Protein AF-A0AAP5H701-F1 (afdb_monomer_lite)

pLDDT: mean 84.98, std 11.84, range [54.03, 97.5]

Radius of gyration: 30.3 Å; chains: 1; bounding box: 70×35×68 Å

Structure (mmCIF, N/CA/C/O backbone):
data_AF-A0AAP5H701-F1
#
_entry.id   AF-A0AAP5H701-F1
#
loop_
_atom_site.group_PDB
_atom_site.id
_atom_site.type_symbol
_atom_site.label_atom_id
_atom_site.label_alt_id
_atom_site.label_comp_id
_atom_site.label_asym_id
_atom_site.label_entity_id
_atom_site.label_seq_id
_atom_site.pdbx_PDB_ins_code
_atom_site.Cartn_x
_atom_site.Cartn_y
_atom_site.Cartn_z
_atom_site.occupancy
_atom_site.B_iso_or_equiv
_atom_site.auth_seq_id
_atom_site.auth_comp_id
_atom_site.auth_asym_id
_atom_site.auth_atom_id
_atom_site.pdbx_PDB_model_num
ATOM 1 N N . MET A 1 1 ? 54.030 19.999 -48.113 1.00 70.56 1 MET A N 1
ATOM 2 C CA . MET A 1 1 ? 54.051 20.255 -46.653 1.00 70.56 1 MET A CA 1
ATOM 3 C C . MET A 1 1 ? 52.657 20.255 -46.027 1.00 70.56 1 MET A C 1
ATOM 5 O O . MET A 1 1 ? 52.445 19.458 -45.128 1.00 70.56 1 MET A O 1
ATOM 9 N N . LEU A 1 2 ? 51.689 21.052 -46.509 1.00 77.62 2 LEU A N 1
ATOM 10 C CA . LEU A 1 2 ? 50.341 21.143 -45.908 1.00 77.62 2 LEU A CA 1
ATOM 11 C C . LEU A 1 2 ? 49.573 19.807 -45.839 1.00 77.62 2 LEU A C 1
ATOM 13 O O . LEU A 1 2 ? 48.992 19.480 -44.811 1.00 77.62 2 LEU A O 1
ATOM 17 N N . SER A 1 3 ? 49.644 18.995 -46.897 1.00 79.56 3 SER A N 1
ATOM 18 C CA . SER A 1 3 ? 49.009 17.667 -46.936 1.00 79.56 3 SER A CA 1
ATOM 19 C C . SER A 1 3 ? 49.586 16.695 -45.895 1.00 79.56 3 SER A C 1
ATOM 21 O O . SER A 1 3 ? 48.854 15.896 -45.320 1.00 79.56 3 SER A O 1
ATOM 23 N N . TRP A 1 4 ? 50.878 16.818 -45.580 1.00 84.50 4 TRP A N 1
ATOM 24 C CA . TRP A 1 4 ? 51.526 15.961 -44.588 1.00 84.50 4 TRP A CA 1
ATOM 25 C C . TRP A 1 4 ? 51.158 16.370 -43.157 1.00 84.50 4 TRP A C 1
ATOM 27 O O . TRP A 1 4 ? 50.940 15.516 -42.305 1.00 84.50 4 TRP A O 1
ATOM 37 N N . MET A 1 5 ? 51.005 17.677 -42.920 1.00 86.25 5 MET A N 1
ATOM 38 C CA . MET A 1 5 ? 50.524 18.211 -41.643 1.00 86.25 5 MET A CA 1
ATOM 39 C C . MET A 1 5 ? 49.068 17.810 -41.369 1.00 86.25 5 MET A C 1
ATOM 41 O O . MET A 1 5 ? 48.743 17.444 -40.245 1.00 86.25 5 MET A O 1
ATOM 45 N N . LEU A 1 6 ? 48.212 17.794 -42.397 1.00 85.06 6 LEU A N 1
ATOM 46 C CA . LEU A 1 6 ? 46.834 17.302 -42.284 1.00 85.06 6 LEU A CA 1
ATOM 47 C C . LEU A 1 6 ? 46.781 15.804 -41.955 1.00 85.06 6 LEU A C 1
ATOM 49 O O . LEU A 1 6 ? 46.019 15.401 -41.082 1.00 85.06 6 LEU A O 1
ATOM 53 N N . ALA A 1 7 ? 4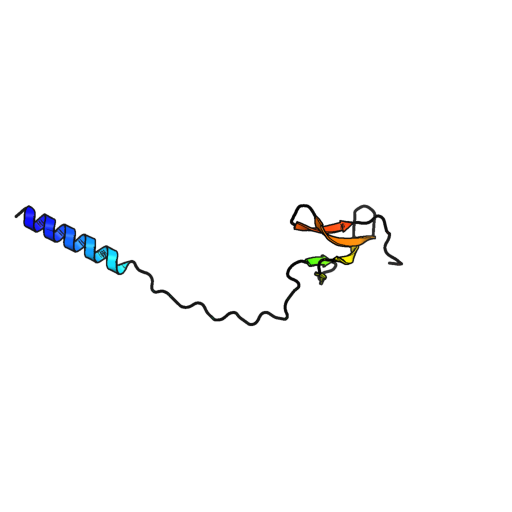7.619 14.988 -42.599 1.00 88.12 7 ALA A N 1
ATOM 54 C CA . ALA A 1 7 ? 47.689 13.557 -42.307 1.00 88.12 7 ALA A CA 1
ATOM 55 C C . ALA A 1 7 ? 48.133 13.282 -40.858 1.00 88.12 7 ALA A C 1
ATOM 57 O O . ALA A 1 7 ? 47.555 12.431 -40.185 1.00 88.12 7 ALA A O 1
ATOM 58 N N . LEU A 1 8 ? 49.115 14.037 -40.356 1.00 88.25 8 LEU A N 1
ATOM 59 C CA . LEU A 1 8 ? 49.583 13.928 -38.971 1.00 88.25 8 LEU A CA 1
ATOM 60 C C . LEU A 1 8 ? 48.518 14.372 -37.961 1.00 88.25 8 LEU A C 1
ATOM 62 O O . LEU A 1 8 ? 48.334 13.703 -36.948 1.00 88.25 8 LEU A O 1
ATOM 66 N N . ALA A 1 9 ? 47.776 15.444 -38.252 1.00 84.31 9 ALA A N 1
ATOM 67 C CA . ALA A 1 9 ? 46.681 15.901 -37.397 1.00 84.31 9 ALA A CA 1
ATOM 68 C C . ALA A 1 9 ? 45.553 14.859 -37.296 1.00 84.31 9 ALA A C 1
ATOM 70 O O . ALA A 1 9 ? 45.044 14.603 -36.207 1.00 84.31 9 ALA A O 1
ATOM 71 N N . VAL A 1 10 ? 45.204 14.202 -38.408 1.00 83.38 10 VAL A N 1
ATOM 72 C CA . VAL A 1 10 ? 44.197 13.126 -38.421 1.00 83.38 10 VAL A CA 1
ATOM 73 C C . VAL A 1 10 ? 44.660 11.917 -37.603 1.00 83.38 10 VAL A C 1
ATOM 75 O O . VAL A 1 10 ? 43.885 11.380 -36.816 1.00 83.38 10 VAL A O 1
ATOM 78 N N . LEU A 1 11 ? 45.926 11.512 -37.732 1.00 81.69 11 LEU A N 1
ATOM 79 C CA . LEU A 1 11 ? 46.491 10.400 -36.956 1.00 81.69 11 LEU A CA 1
ATOM 80 C C . LEU A 1 11 ? 46.510 10.683 -35.445 1.00 81.69 11 LEU A C 1
ATOM 82 O O . LEU A 1 11 ? 46.285 9.773 -34.643 1.00 81.69 11 LEU A O 1
ATOM 86 N N . PHE A 1 12 ? 46.738 11.940 -35.060 1.00 78.69 12 PHE A N 1
ATOM 87 C CA . PHE A 1 12 ? 46.738 12.355 -33.660 1.00 78.69 12 PHE A CA 1
ATOM 88 C C . PHE A 1 12 ? 45.329 12.280 -33.052 1.00 78.69 12 PHE A C 1
ATOM 90 O O . PHE A 1 12 ? 45.142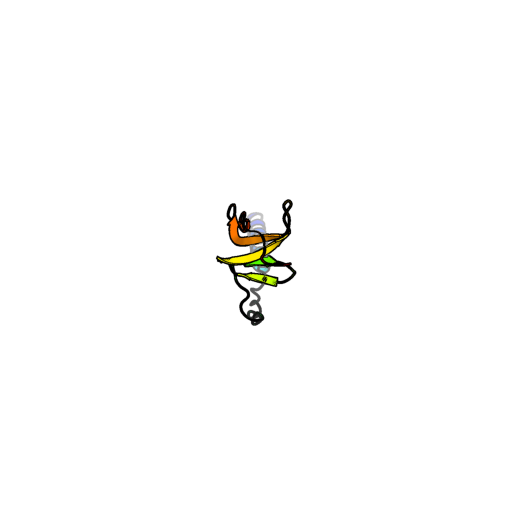 11.658 -32.009 1.00 78.69 12 PHE A O 1
ATOM 97 N N . LEU A 1 13 ? 44.319 12.797 -33.762 1.00 74.50 13 LEU A N 1
ATOM 98 C CA . LEU A 1 13 ? 42.916 12.763 -33.326 1.00 74.50 13 LEU A CA 1
ATOM 99 C C . LEU A 1 13 ? 42.359 11.333 -33.197 1.00 74.50 13 LEU A C 1
ATOM 101 O O . LEU A 1 13 ? 41.543 11.057 -32.321 1.00 74.50 13 LEU A O 1
ATOM 105 N N . LEU A 1 14 ? 42.809 10.405 -34.046 1.00 72.31 14 LEU A N 1
ATOM 106 C CA . LEU A 1 14 ? 42.396 8.998 -33.982 1.00 72.31 14 LEU A CA 1
ATOM 107 C C . LEU A 1 14 ? 42.985 8.258 -32.769 1.00 72.31 14 LEU A C 1
ATOM 109 O O . LEU A 1 14 ? 42.367 7.317 -32.273 1.00 72.31 14 LEU A O 1
ATOM 113 N N . SER A 1 15 ? 44.155 8.679 -32.278 1.00 69.75 15 SER A N 1
ATOM 114 C CA . SER A 1 15 ? 44.812 8.049 -31.123 1.00 69.75 15 SER A CA 1
ATOM 115 C C . SER A 1 15 ? 44.120 8.384 -29.798 1.00 69.75 15 SER A C 1
ATOM 117 O O . SER A 1 15 ? 44.054 7.535 -28.912 1.00 69.75 15 SER A O 1
ATOM 119 N N . GLU A 1 16 ? 43.555 9.588 -29.666 1.00 60.53 16 GLU A N 1
ATOM 120 C CA . GLU A 1 16 ? 42.875 10.019 -28.436 1.00 60.53 16 GLU A CA 1
ATOM 121 C C . GLU A 1 16 ? 41.541 9.288 -28.211 1.00 60.53 16 GLU A C 1
ATOM 123 O O . GLU A 1 16 ? 41.199 8.950 -27.079 1.00 60.53 16 GLU A O 1
ATOM 128 N N . ALA A 1 17 ? 40.815 8.959 -29.284 1.00 61.00 17 ALA A N 1
ATOM 129 C CA . ALA A 1 17 ? 39.531 8.263 -29.190 1.00 61.00 17 ALA A CA 1
ATOM 130 C C . ALA A 1 17 ? 39.653 6.821 -28.656 1.00 61.00 17 ALA A C 1
ATOM 132 O O . ALA A 1 17 ? 38.718 6.308 -28.042 1.00 61.00 17 ALA A O 1
ATOM 133 N N . ALA A 1 18 ? 40.800 6.166 -28.860 1.00 60.84 18 ALA A N 1
ATOM 134 C CA . ALA A 1 18 ? 41.012 4.780 -28.442 1.00 60.84 18 ALA A CA 1
ATOM 135 C C . ALA A 1 18 ? 41.268 4.628 -26.929 1.00 60.84 18 ALA A C 1
ATOM 137 O O . ALA A 1 18 ? 41.043 3.553 -26.378 1.00 60.84 18 ALA A O 1
ATOM 138 N N . ALA A 1 19 ? 41.718 5.689 -26.252 1.00 62.03 19 ALA A N 1
ATOM 139 C CA . ALA A 1 19 ? 42.100 5.647 -24.838 1.00 62.03 19 ALA A CA 1
ATOM 140 C C . ALA A 1 19 ? 40.946 5.959 -23.862 1.00 62.03 19 ALA A C 1
ATOM 142 O O . ALA A 1 19 ? 41.116 5.814 -22.656 1.00 62.03 19 ALA A O 1
ATOM 143 N N . ALA A 1 20 ? 39.779 6.380 -24.362 1.00 66.88 20 ALA A N 1
ATOM 144 C CA . ALA A 1 20 ? 38.654 6.846 -23.542 1.00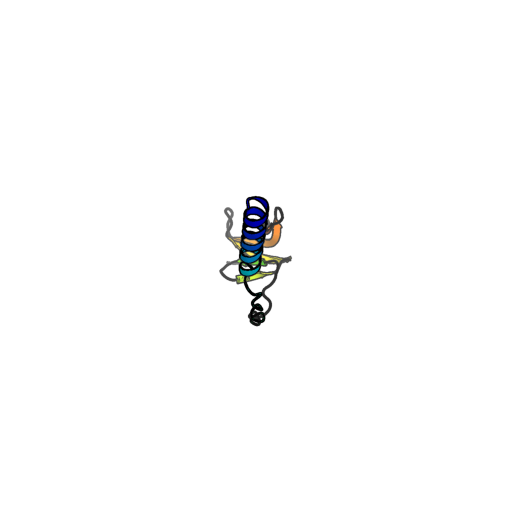 66.88 20 ALA A CA 1
ATOM 145 C C . ALA A 1 20 ? 37.660 5.742 -23.120 1.00 66.88 20 ALA A C 1
ATOM 147 O O . ALA A 1 20 ? 36.616 6.039 -22.540 1.00 66.88 20 ALA A O 1
ATOM 148 N N . GLY A 1 21 ? 37.940 4.475 -23.434 1.00 71.44 21 GLY A N 1
ATOM 149 C CA . GLY A 1 21 ? 37.084 3.358 -23.037 1.00 71.44 21 GLY A CA 1
ATOM 150 C C . GLY A 1 21 ? 37.374 2.916 -21.606 1.00 71.44 21 GLY A C 1
ATOM 151 O O . GLY A 1 21 ? 38.385 2.257 -21.372 1.00 71.44 21 GLY A O 1
ATOM 152 N N . ASP A 1 22 ? 36.482 3.232 -20.664 1.00 79.94 22 ASP A N 1
ATOM 153 C CA . ASP A 1 22 ? 36.531 2.639 -19.324 1.00 79.94 22 ASP A CA 1
ATOM 154 C C . ASP A 1 22 ? 36.438 1.102 -19.421 1.00 79.94 22 ASP A C 1
ATOM 156 O O . ASP A 1 22 ? 35.600 0.576 -20.167 1.00 79.94 22 ASP A O 1
ATOM 160 N N . PRO A 1 23 ? 37.275 0.346 -18.685 1.00 81.31 23 PRO A N 1
ATOM 161 C CA . PRO A 1 23 ? 37.215 -1.106 -18.704 1.00 81.31 23 PRO A CA 1
ATOM 162 C C . PRO A 1 23 ? 35.897 -1.588 -18.090 1.00 81.31 23 PRO A C 1
ATOM 164 O O . PRO A 1 23 ? 35.483 -1.139 -17.021 1.00 81.31 23 PRO A O 1
ATOM 167 N N . ALA A 1 24 ? 35.252 -2.558 -18.736 1.00 79.06 24 ALA A N 1
ATOM 168 C CA . ALA A 1 24 ? 34.075 -3.208 -18.176 1.00 79.06 24 ALA A CA 1
ATOM 169 C C . ALA A 1 24 ? 34.462 -3.995 -16.909 1.00 79.06 24 ALA A C 1
ATOM 171 O O . ALA A 1 24 ? 35.072 -5.063 -16.992 1.00 79.06 24 ALA A O 1
ATOM 172 N N . ILE A 1 25 ? 34.110 -3.471 -15.732 1.00 84.88 25 ILE A N 1
ATOM 173 C CA . ILE A 1 25 ? 34.260 -4.172 -14.452 1.00 84.88 25 ILE A CA 1
ATOM 174 C C . ILE A 1 25 ? 33.023 -5.044 -14.221 1.00 84.88 25 ILE A C 1
ATOM 176 O O . ILE A 1 25 ? 31.888 -4.573 -14.299 1.00 84.88 25 ILE A O 1
ATOM 180 N N . ALA A 1 26 ? 33.240 -6.329 -13.935 1.00 83.00 26 ALA A N 1
ATOM 181 C CA . ALA A 1 26 ? 32.162 -7.243 -13.580 1.00 83.00 26 ALA A CA 1
ATOM 182 C C . ALA A 1 26 ? 31.515 -6.813 -12.252 1.00 83.00 26 ALA A C 1
ATOM 184 O O . ALA A 1 26 ? 32.214 -6.599 -11.262 1.00 83.00 26 ALA A O 1
ATOM 185 N N . LEU A 1 27 ? 30.182 -6.705 -12.226 1.00 79.88 27 LEU A N 1
ATOM 186 C CA . LEU A 1 27 ? 29.447 -6.469 -10.984 1.00 79.88 27 LEU A CA 1
ATOM 187 C C . LEU A 1 27 ? 29.626 -7.655 -10.028 1.00 79.88 27 LEU A C 1
ATOM 189 O O . LEU A 1 27 ? 29.571 -8.815 -10.446 1.00 79.88 27 LEU A O 1
ATOM 193 N N . ASP A 1 28 ? 29.760 -7.355 -8.736 1.00 81.81 28 ASP A N 1
ATOM 194 C CA . ASP A 1 28 ? 29.714 -8.365 -7.682 1.00 81.81 28 ASP A CA 1
ATOM 195 C C . ASP A 1 28 ? 28.434 -9.205 -7.767 1.00 81.81 28 ASP A C 1
ATOM 197 O O . ASP A 1 28 ? 27.355 -8.719 -8.127 1.00 81.81 28 ASP A O 1
ATOM 201 N N . LYS A 1 29 ? 28.543 -10.485 -7.384 1.00 76.06 29 LYS A N 1
ATOM 202 C CA . LYS A 1 29 ? 27.379 -11.376 -7.346 1.00 76.06 29 LYS A CA 1
ATOM 203 C C . LYS A 1 29 ? 26.295 -10.784 -6.431 1.00 76.06 29 LYS A C 1
ATOM 205 O O . LYS A 1 29 ? 26.632 -10.217 -5.385 1.00 76.06 29 LYS A O 1
ATOM 210 N N . PRO A 1 30 ? 25.002 -11.000 -6.729 1.00 73.94 30 PRO A N 1
ATOM 211 C CA . PRO A 1 30 ? 23.931 -10.583 -5.838 1.00 73.94 30 PRO A CA 1
ATOM 212 C C . PRO A 1 30 ? 24.165 -11.161 -4.439 1.00 73.94 30 PRO A C 1
ATOM 214 O O . PRO A 1 30 ? 24.282 -12.379 -4.262 1.00 73.94 30 PRO A O 1
ATOM 217 N N . ARG 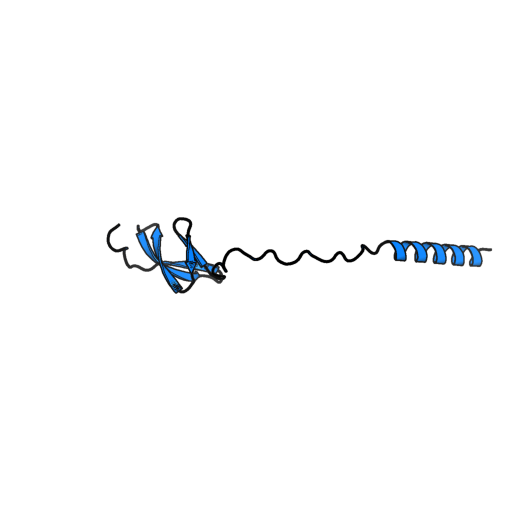A 1 31 ? 24.256 -10.290 -3.429 1.00 72.06 31 ARG A N 1
ATOM 218 C CA . ARG A 1 31 ? 24.193 -10.717 -2.029 1.00 72.06 31 ARG A CA 1
ATOM 219 C C . ARG A 1 31 ? 22.870 -11.462 -1.862 1.00 72.06 31 ARG A C 1
ATOM 221 O O . ARG A 1 31 ? 21.834 -10.924 -2.242 1.00 72.06 31 ARG A O 1
ATOM 228 N N . LEU A 1 32 ? 22.912 -12.688 -1.332 1.00 68.69 32 LEU A N 1
ATOM 229 C CA . LEU A 1 32 ? 21.702 -13.450 -1.018 1.00 68.69 32 LEU A CA 1
ATOM 230 C C . LEU A 1 32 ? 20.824 -12.566 -0.130 1.00 68.69 32 LEU A C 1
ATOM 232 O O . LEU A 1 32 ? 21.197 -12.272 1.008 1.00 68.69 32 LEU A O 1
ATOM 236 N N . ALA A 1 33 ? 19.722 -12.066 -0.686 1.00 63.53 33 ALA A N 1
ATOM 237 C CA . ALA A 1 33 ? 18.781 -11.254 0.056 1.00 63.53 33 ALA A CA 1
ATOM 238 C C . ALA A 1 33 ? 18.289 -12.087 1.247 1.00 63.53 33 ALA A C 1
ATOM 240 O O . ALA A 1 33 ? 17.935 -13.259 1.094 1.00 63.53 33 ALA A O 1
ATOM 241 N N . GLN A 1 34 ? 18.317 -11.489 2.439 1.00 62.69 34 GLN A N 1
ATOM 242 C CA . GLN A 1 34 ? 17.599 -12.001 3.604 1.00 62.69 34 GLN A CA 1
ATOM 243 C C . GLN A 1 34 ? 16.170 -12.341 3.148 1.00 62.69 34 GLN A C 1
ATOM 245 O O . GLN A 1 34 ? 15.621 -11.553 2.386 1.00 62.69 34 GLN A O 1
ATOM 250 N N . ALA A 1 35 ? 15.672 -13.533 3.523 1.00 60.78 35 ALA A N 1
ATOM 251 C CA . ALA A 1 35 ? 14.430 -14.206 3.092 1.00 60.78 35 ALA A CA 1
ATOM 252 C C . ALA A 1 35 ? 13.461 -13.371 2.227 1.00 60.78 35 ALA A C 1
ATOM 254 O O . ALA A 1 35 ? 13.121 -12.268 2.644 1.00 60.78 35 ALA A O 1
ATOM 255 N N . PRO A 1 36 ? 12.949 -13.898 1.091 1.00 70.88 36 PRO A N 1
ATOM 256 C CA . PRO A 1 36 ? 12.235 -13.102 0.093 1.00 70.88 36 PRO A CA 1
ATOM 257 C C . PRO A 1 36 ? 11.114 -12.290 0.742 1.00 70.88 36 PRO A C 1
ATOM 259 O O . PRO A 1 36 ? 10.075 -12.826 1.131 1.00 70.88 36 PRO A O 1
ATOM 262 N N . GLU A 1 37 ? 11.354 -10.990 0.898 1.00 66.94 37 GLU A N 1
ATOM 263 C CA . GLU A 1 37 ? 10.337 -10.070 1.372 1.00 66.94 37 GLU A CA 1
ATOM 264 C C . GLU A 1 37 ? 9.192 -10.065 0.351 1.00 66.94 37 GLU A C 1
ATOM 266 O O . GLU A 1 37 ? 9.447 -10.195 -0.853 1.00 66.94 37 GLU A O 1
ATOM 271 N N . PRO A 1 38 ? 7.926 -9.939 0.789 1.00 74.75 38 PRO A N 1
ATOM 272 C CA . PRO A 1 38 ? 6.816 -9.863 -0.150 1.00 74.75 38 PRO A CA 1
ATOM 273 C C . PRO A 1 38 ? 7.059 -8.702 -1.119 1.00 74.75 38 PRO A C 1
ATOM 275 O O . PRO A 1 38 ? 7.339 -7.589 -0.685 1.00 74.75 38 PRO A O 1
ATOM 278 N N . LEU A 1 39 ? 6.971 -8.963 -2.426 1.00 81.19 39 LEU A N 1
ATOM 279 C CA . LEU A 1 39 ? 7.243 -7.963 -3.468 1.00 81.19 39 LEU A CA 1
ATOM 280 C C . LEU A 1 39 ? 6.205 -6.827 -3.464 1.00 81.19 39 LEU A C 1
ATOM 282 O O . LEU A 1 39 ? 6.539 -5.677 -3.737 1.00 81.19 39 LEU A O 1
ATOM 286 N N . CYS A 1 40 ? 4.954 -7.146 -3.123 1.00 91.06 40 CYS A N 1
ATOM 287 C CA . CYS A 1 40 ? 3.846 -6.204 -2.990 1.00 91.06 40 CYS A CA 1
ATOM 288 C C . CYS A 1 40 ? 3.314 -6.263 -1.557 1.00 91.06 40 CYS A C 1
ATOM 290 O O . CYS A 1 40 ? 2.818 -7.297 -1.103 1.00 91.06 40 CYS A O 1
ATOM 292 N N . PHE A 1 41 ? 3.479 -5.165 -0.822 1.00 94.75 41 PHE A N 1
ATOM 293 C CA . PHE A 1 41 ? 3.172 -5.127 0.599 1.00 94.75 41 PHE A CA 1
ATOM 294 C C . PHE A 1 41 ? 2.749 -3.741 1.069 1.00 94.75 41 PHE A C 1
ATOM 296 O O . PHE A 1 41 ? 3.078 -2.722 0.464 1.00 94.75 41 PHE A O 1
ATOM 303 N N . CYS A 1 42 ? 2.071 -3.728 2.206 1.00 96.00 42 CYS A N 1
ATOM 304 C CA . CYS A 1 42 ? 1.702 -2.536 2.946 1.00 96.00 42 CYS A CA 1
ATOM 305 C C . CYS A 1 42 ? 2.430 -2.540 4.291 1.00 96.00 42 CYS A C 1
ATOM 307 O O . CYS A 1 42 ? 2.721 -3.599 4.851 1.00 96.00 42 CYS A O 1
ATOM 309 N N . TRP A 1 43 ? 2.714 -1.362 4.835 1.00 95.25 43 TRP A N 1
ATOM 310 C CA . TRP A 1 43 ? 3.269 -1.240 6.181 1.00 95.25 43 TRP A CA 1
ATOM 311 C C . TRP A 1 43 ? 2.154 -1.127 7.220 1.00 95.25 43 TRP A C 1
ATOM 313 O O . TRP A 1 43 ? 1.245 -0.310 7.067 1.00 95.25 43 TRP A O 1
ATOM 323 N N . ASN A 1 44 ? 2.254 -1.906 8.297 1.00 95.56 44 ASN A N 1
ATOM 324 C CA . ASN A 1 44 ? 1.468 -1.705 9.514 1.00 95.56 44 ASN A CA 1
ATOM 325 C C . ASN A 1 44 ? 2.317 -2.007 10.750 1.00 95.56 44 ASN A C 1
ATOM 327 O O . ASN A 1 44 ? 2.927 -3.071 10.813 1.00 95.56 44 ASN A O 1
ATOM 331 N N . ASP A 1 45 ? 2.366 -1.087 11.714 1.00 92.38 45 ASP A N 1
ATOM 332 C CA . ASP A 1 45 ? 3.093 -1.250 12.984 1.00 92.38 45 ASP A CA 1
ATOM 333 C C . ASP A 1 45 ? 4.527 -1.820 12.815 1.00 92.38 45 ASP A C 1
ATOM 335 O O . ASP A 1 45 ? 4.959 -2.726 13.526 1.00 92.38 45 ASP A O 1
ATOM 339 N N . GLY A 1 46 ? 5.269 -1.318 11.817 1.00 93.00 46 GLY A N 1
ATOM 340 C CA . GLY A 1 46 ? 6.648 -1.740 11.527 1.00 93.00 46 GLY A CA 1
ATOM 341 C C . GLY A 1 46 ? 6.785 -3.107 10.847 1.00 93.00 46 GLY A C 1
ATOM 342 O O . GLY A 1 46 ? 7.896 -3.616 10.713 1.00 93.00 46 GLY A O 1
ATOM 343 N N . ARG A 1 47 ? 5.681 -3.713 10.401 1.00 92.00 47 ARG A N 1
ATOM 344 C CA . ARG A 1 47 ? 5.659 -5.002 9.699 1.00 92.00 47 ARG A CA 1
ATOM 345 C C . ARG A 1 47 ? 5.197 -4.844 8.256 1.00 92.00 47 ARG A C 1
ATOM 347 O O . ARG A 1 47 ? 4.295 -4.056 7.966 1.00 92.00 47 ARG A O 1
ATOM 354 N N . LYS A 1 48 ? 5.795 -5.638 7.365 1.00 94.00 48 LYS A N 1
ATOM 355 C CA . LYS A 1 48 ? 5.347 -5.799 5.978 1.00 94.00 48 LYS A CA 1
ATOM 356 C C . LYS A 1 48 ? 4.180 -6.777 5.942 1.00 94.00 48 LYS A C 1
ATOM 358 O O . LYS A 1 48 ? 4.302 -7.908 6.405 1.00 94.00 48 LYS A O 1
ATOM 363 N N . ILE A 1 49 ? 3.058 -6.329 5.401 1.00 95.31 49 ILE A N 1
ATOM 364 C CA . ILE A 1 49 ? 1.833 -7.106 5.243 1.00 95.31 49 ILE A CA 1
ATOM 365 C C . ILE A 1 49 ? 1.659 -7.394 3.759 1.00 95.31 49 ILE A C 1
ATOM 367 O O . ILE A 1 49 ? 1.643 -6.461 2.961 1.00 95.31 49 ILE A O 1
ATOM 371 N N . ALA A 1 50 ? 1.568 -8.669 3.392 1.00 95.19 50 ALA A N 1
ATOM 372 C CA . ALA A 1 50 ? 1.430 -9.077 1.999 1.00 95.19 50 ALA A CA 1
ATOM 373 C C . ALA A 1 50 ? 0.120 -8.563 1.377 1.00 95.19 50 ALA A C 1
ATOM 375 O O . ALA A 1 50 ? -0.889 -8.402 2.067 1.00 95.19 50 ALA A O 1
ATOM 376 N N . GLU A 1 51 ? 0.136 -8.341 0.065 1.00 95.81 51 GLU A N 1
ATOM 377 C CA . GLU A 1 51 ? -1.070 -8.090 -0.729 1.00 95.81 51 GLU A CA 1
ATOM 378 C C . GLU A 1 51 ? -2.161 -9.149 -0.465 1.00 95.81 51 GLU A C 1
ATOM 380 O O . GLU A 1 51 ? -1.881 -10.332 -0.271 1.00 95.81 51 GLU A O 1
ATOM 385 N N . GLY A 1 52 ? -3.418 -8.709 -0.401 1.00 95.56 52 GLY A N 1
ATOM 386 C CA . GLY A 1 52 ? -4.589 -9.527 -0.082 1.00 95.56 52 GLY A CA 1
ATOM 387 C C . GLY A 1 52 ? -4.781 -9.819 1.410 1.00 95.56 52 GLY A C 1
ATOM 388 O O . GLY A 1 52 ? -5.884 -10.181 1.826 1.00 95.56 52 GLY A O 1
ATOM 389 N N . ALA A 1 53 ? -3.755 -9.636 2.248 1.00 96.38 53 ALA A N 1
ATOM 390 C CA . ALA A 1 53 ? -3.891 -9.834 3.685 1.00 96.38 53 ALA A CA 1
ATOM 391 C C . ALA A 1 53 ? -4.656 -8.677 4.345 1.00 96.38 53 ALA A C 1
ATOM 393 O O . ALA A 1 53 ? -4.586 -7.518 3.928 1.00 96.38 53 ALA A O 1
ATOM 394 N N . LYS A 1 54 ? -5.375 -9.000 5.423 1.00 96.44 54 LYS A N 1
ATOM 395 C CA . LYS A 1 54 ? -6.135 -8.031 6.217 1.00 96.44 54 LYS A CA 1
ATOM 396 C C . LYS A 1 54 ? -5.352 -7.613 7.452 1.00 96.44 54 LYS A C 1
ATOM 398 O O . LYS A 1 54 ? -4.689 -8.434 8.085 1.00 96.44 54 LYS A O 1
ATOM 403 N N . SER A 1 55 ? -5.456 -6.344 7.823 1.00 96.25 55 SER A N 1
ATOM 404 C CA . SER A 1 55 ? -4.858 -5.823 9.045 1.00 96.25 55 SER A CA 1
ATOM 405 C C . SER A 1 55 ? -5.705 -4.723 9.664 1.00 96.25 55 SER A C 1
ATOM 407 O O . SER A 1 55 ? -6.466 -4.037 8.987 1.00 96.25 55 SER A O 1
ATOM 409 N N . CYS A 1 56 ? -5.560 -4.555 10.971 1.00 95.88 56 CYS A N 1
ATOM 410 C CA . CYS A 1 56 ? -6.171 -3.456 11.695 1.00 95.88 56 CYS A CA 1
ATOM 411 C C . CYS A 1 56 ? -5.243 -2.248 11.676 1.00 95.88 56 CYS A C 1
ATOM 413 O O . CYS A 1 56 ? -4.168 -2.304 12.272 1.00 95.88 56 CYS A O 1
ATOM 415 N N . ILE A 1 57 ? -5.674 -1.160 11.041 1.00 94.88 57 ILE A N 1
ATOM 416 C CA . ILE A 1 57 ? -4.874 0.059 10.880 1.00 94.88 57 ILE A CA 1
ATOM 417 C C . ILE A 1 57 ? -5.530 1.253 11.572 1.00 94.88 57 ILE A C 1
ATOM 419 O O . ILE A 1 57 ? -6.735 1.259 11.832 1.00 94.88 57 ILE A O 1
ATOM 423 N N . ARG A 1 58 ? -4.741 2.290 11.859 1.00 93.44 58 ARG A N 1
ATOM 424 C CA . ARG A 1 58 ? -5.254 3.574 12.355 1.00 93.44 58 ARG A CA 1
ATOM 425 C C . ARG A 1 58 ? -5.783 4.412 11.191 1.00 93.44 58 ARG A C 1
ATOM 427 O O . ARG A 1 58 ? -5.097 4.577 10.189 1.00 93.44 58 ARG A O 1
ATOM 434 N N . THR A 1 59 ? -6.980 4.967 11.352 1.00 92.50 59 THR A N 1
ATOM 435 C CA . THR A 1 59 ? -7.619 5.878 10.391 1.00 92.50 59 THR A CA 1
ATOM 436 C C . THR A 1 59 ? -8.188 7.094 11.123 1.00 92.50 59 THR A C 1
ATOM 438 O O . THR A 1 59 ? -8.205 7.129 12.356 1.00 92.50 59 THR A O 1
ATOM 441 N N . THR A 1 60 ? -8.712 8.073 10.385 1.00 91.75 60 THR A N 1
ATOM 442 C CA . THR A 1 60 ? -9.413 9.235 10.961 1.00 91.75 60 THR A CA 1
ATOM 443 C C . THR A 1 60 ? -10.712 8.865 11.683 1.00 91.75 60 THR A C 1
ATOM 445 O O . THR A 1 60 ? -11.178 9.629 12.519 1.00 91.75 60 THR A O 1
ATOM 448 N N . GLN A 1 61 ? -11.277 7.682 11.418 1.00 90.44 61 GLN A N 1
ATOM 449 C CA . GLN A 1 61 ? -12.507 7.185 12.043 1.00 90.44 61 GLN A CA 1
ATOM 450 C C . GLN A 1 61 ? -12.239 6.099 13.105 1.00 90.44 61 GLN A C 1
ATOM 452 O O . GLN A 1 61 ? -13.111 5.269 13.386 1.00 90.44 61 GLN A O 1
ATOM 457 N N . GLY A 1 62 ? -11.016 6.050 13.643 1.00 92.19 62 GLY A N 1
ATOM 458 C CA . GLY A 1 62 ? -10.563 5.026 14.587 1.00 92.19 62 GLY A CA 1
ATOM 459 C C . GLY A 1 62 ? -9.869 3.836 13.919 1.00 92.19 62 GLY A C 1
ATOM 460 O O . GLY A 1 62 ? -9.486 3.888 12.747 1.00 92.19 62 GLY A O 1
ATOM 461 N N . ARG A 1 63 ? -9.656 2.754 14.680 1.00 94.38 63 ARG A N 1
ATOM 462 C CA . ARG A 1 63 ? -9.042 1.526 14.150 1.00 94.38 63 ARG A CA 1
ATOM 463 C C . ARG A 1 63 ? -10.044 0.761 13.287 1.00 94.38 63 ARG A C 1
ATOM 465 O O . ARG A 1 63 ? -11.118 0.398 13.767 1.00 94.38 63 ARG A O 1
ATOM 472 N N . ARG A 1 64 ? -9.680 0.497 12.034 1.00 96.44 64 ARG A N 1
ATOM 473 C CA . ARG A 1 64 ? -10.521 -0.222 11.065 1.00 96.44 64 ARG A CA 1
ATOM 474 C C . ARG A 1 64 ? -9.770 -1.391 10.453 1.00 96.44 64 ARG A C 1
ATOM 476 O O . ARG A 1 64 ? -8.544 -1.351 10.327 1.00 96.44 64 ARG A O 1
ATOM 483 N N . VAL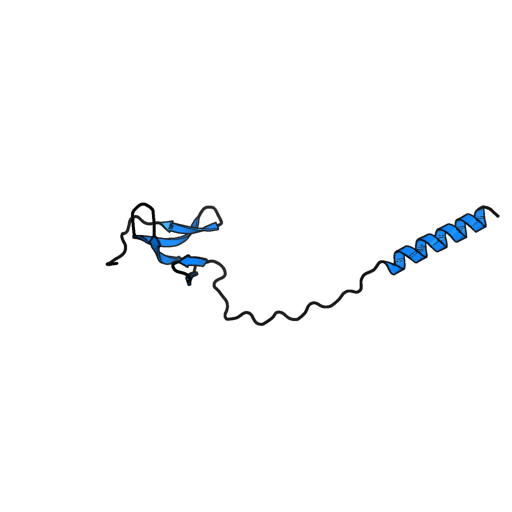 A 1 65 ? -10.520 -2.421 10.073 1.00 96.50 65 VAL A N 1
ATOM 484 C CA . VAL A 1 65 ? -9.998 -3.501 9.237 1.00 96.50 65 VAL A CA 1
ATOM 485 C C . VAL A 1 65 ? -9.763 -2.935 7.839 1.00 96.50 65 VAL A C 1
ATOM 487 O O . VAL A 1 65 ? -10.636 -2.282 7.267 1.00 96.50 65 VAL A O 1
ATOM 490 N N . ALA A 1 66 ? -8.587 -3.186 7.285 1.00 97.25 66 ALA A N 1
ATOM 491 C CA . ALA A 1 66 ? -8.240 -2.842 5.917 1.00 97.25 66 ALA A CA 1
ATOM 492 C C . ALA A 1 66 ? -7.586 -4.039 5.226 1.00 97.25 66 ALA A C 1
ATOM 494 O O . ALA A 1 66 ? -6.929 -4.856 5.877 1.00 97.25 66 ALA A O 1
ATOM 495 N N . THR A 1 67 ? -7.757 -4.132 3.913 1.00 97.50 67 THR A N 1
ATOM 496 C CA . THR A 1 67 ? -7.055 -5.113 3.078 1.00 97.50 67 THR A CA 1
ATOM 497 C C . THR A 1 67 ? -5.861 -4.425 2.427 1.00 97.50 67 THR A C 1
ATOM 499 O O . THR A 1 67 ? -5.984 -3.298 1.947 1.00 97.50 67 THR A O 1
ATOM 502 N N . CYS A 1 68 ? -4.692 -5.063 2.442 1.00 97.50 68 CYS A N 1
ATOM 503 C CA . CYS A 1 68 ? -3.546 -4.567 1.690 1.00 97.50 68 CYS A CA 1
ATOM 504 C C . CYS A 1 68 ? -3.777 -4.836 0.202 1.00 97.50 68 CYS A C 1
ATOM 506 O O . CYS A 1 68 ? -3.933 -5.990 -0.192 1.00 97.50 68 CYS A O 1
ATOM 508 N N . GLY A 1 69 ? -3.798 -3.792 -0.618 1.00 96.50 69 GLY A N 1
ATOM 509 C CA . GLY A 1 69 ? -4.140 -3.903 -2.031 1.00 96.50 69 GLY A CA 1
ATOM 510 C C . GLY A 1 69 ? -3.548 -2.771 -2.853 1.00 96.50 69 GLY A C 1
ATOM 511 O O . GLY A 1 69 ? -2.754 -1.965 -2.361 1.00 96.50 69 GLY A O 1
ATOM 512 N N . ARG A 1 70 ? -3.929 -2.715 -4.128 1.00 95.62 70 ARG A N 1
ATOM 513 C CA . ARG A 1 70 ? -3.467 -1.687 -5.059 1.00 95.62 70 ARG A CA 1
ATOM 514 C C . ARG A 1 70 ? -4.494 -0.562 -5.139 1.00 95.62 70 ARG A C 1
ATOM 516 O O . ARG A 1 70 ? -5.413 -0.605 -5.952 1.00 95.62 70 ARG A O 1
ATOM 523 N N . VAL A 1 71 ? -4.288 0.493 -4.358 1.00 94.44 71 VAL A N 1
ATOM 524 C CA . VAL A 1 71 ? -5.088 1.721 -4.445 1.00 94.44 71 VAL A CA 1
ATOM 525 C C . VAL A 1 71 ? -4.347 2.704 -5.340 1.00 94.44 71 VAL A C 1
ATOM 527 O O . VAL A 1 71 ? -3.185 3.012 -5.094 1.00 94.44 71 VAL A O 1
ATOM 530 N N . VAL A 1 72 ? -5.003 3.186 -6.400 1.00 91.75 72 VAL A N 1
ATOM 531 C CA . VAL A 1 72 ? -4.419 4.123 -7.386 1.00 91.75 72 VAL A CA 1
ATOM 532 C C . VAL A 1 72 ? -3.052 3.674 -7.929 1.00 91.75 72 VAL A C 1
ATOM 534 O O . VAL A 1 72 ? -2.086 4.428 -7.961 1.00 91.75 72 VAL A O 1
ATOM 537 N N . ASN A 1 73 ? -2.967 2.415 -8.364 1.00 90.31 73 ASN A N 1
ATOM 538 C CA . ASN A 1 73 ? -1.754 1.770 -8.887 1.00 90.31 73 ASN A CA 1
ATOM 539 C C . ASN A 1 73 ? -0.586 1.585 -7.902 1.00 90.31 73 ASN A C 1
ATOM 541 O O . ASN A 1 73 ? 0.415 0.982 -8.293 1.00 90.31 73 ASN A O 1
ATOM 545 N N . MET A 1 74 ? -0.735 1.987 -6.638 1.00 91.38 74 MET A N 1
ATOM 546 C CA . MET A 1 74 ? 0.270 1.835 -5.584 1.00 91.38 74 MET A CA 1
ATOM 547 C C . MET A 1 74 ? -0.228 0.887 -4.485 1.00 91.38 74 MET A C 1
ATOM 549 O O . MET A 1 74 ? -1.429 0.805 -4.232 1.00 91.38 74 MET A O 1
ATOM 553 N N . MET A 1 75 ? 0.683 0.193 -3.798 1.00 95.88 75 MET A N 1
ATOM 554 C CA . MET A 1 75 ? 0.309 -0.579 -2.609 1.00 95.88 75 MET A CA 1
ATOM 555 C C . MET A 1 75 ? -0.137 0.356 -1.488 1.00 95.88 75 MET A C 1
ATOM 557 O O . MET A 1 75 ? 0.605 1.248 -1.076 1.00 95.88 75 MET A O 1
ATOM 561 N N . SER A 1 76 ? -1.361 0.161 -1.010 1.00 96.19 76 SER A N 1
ATOM 562 C CA . SER A 1 76 ? -1.967 0.957 0.051 1.00 96.19 76 SER A CA 1
ATOM 563 C C . SER A 1 76 ? -3.099 0.176 0.721 1.00 96.19 76 SER A C 1
ATOM 565 O O . SER A 1 76 ? -3.398 -0.969 0.379 1.00 96.19 76 SER A O 1
ATOM 567 N N . TRP A 1 77 ? -3.722 0.797 1.713 1.00 97.00 77 TRP A N 1
ATOM 568 C CA . TRP A 1 77 ? -4.795 0.200 2.488 1.00 97.00 77 TRP A CA 1
ATOM 569 C C . TRP A 1 77 ? -6.166 0.487 1.878 1.00 97.00 77 TRP A C 1
ATOM 571 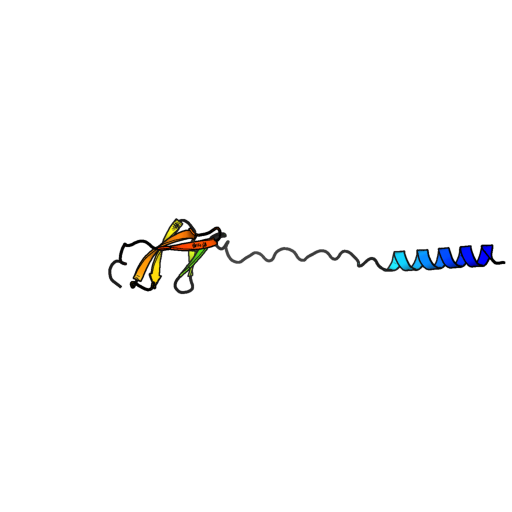O O . TRP A 1 77 ? -6.603 1.636 1.821 1.00 97.00 77 TRP A O 1
ATOM 581 N N . GLU A 1 78 ? -6.882 -0.571 1.509 1.00 96.81 78 GLU A N 1
ATOM 582 C CA . GLU A 1 78 ? -8.313 -0.520 1.217 1.00 96.81 78 GLU A CA 1
ATOM 583 C C . GLU A 1 78 ? -9.080 -0.596 2.539 1.00 96.81 78 GLU A C 1
ATOM 585 O O . GLU A 1 78 ? -9.288 -1.672 3.110 1.00 96.81 78 GLU A O 1
ATOM 590 N N . VAL A 1 79 ? -9.424 0.575 3.076 1.00 95.44 79 VAL A N 1
ATOM 591 C CA . VAL A 1 79 ? -10.109 0.706 4.367 1.00 95.44 79 VAL A CA 1
ATOM 592 C C . VAL A 1 79 ? -11.551 0.233 4.245 1.00 95.44 79 VAL A C 1
ATOM 594 O O . VAL A 1 79 ? -12.289 0.694 3.378 1.00 95.44 79 VAL A O 1
ATOM 597 N N . THR A 1 80 ? -11.969 -0.650 5.149 1.00 93.75 80 THR A N 1
ATOM 598 C CA . THR A 1 80 ? -13.365 -1.092 5.247 1.00 93.75 80 THR A CA 1
ATOM 599 C C . THR A 1 80 ? -14.093 -0.356 6.368 1.00 93.75 80 THR A C 1
ATOM 601 O O . THR A 1 80 ? -13.480 0.198 7.284 1.00 93.75 80 THR A O 1
ATOM 604 N N . GLU A 1 81 ? -15.424 -0.390 6.344 1.00 93.06 81 GLU A N 1
ATOM 605 C CA . GLU A 1 81 ? -16.236 0.158 7.434 1.00 93.06 81 GLU A CA 1
ATOM 606 C C . GLU A 1 81 ? -16.183 -0.709 8.704 1.00 93.06 81 GLU A C 1
ATOM 608 O O . GLU A 1 81 ? -16.541 -0.243 9.786 1.00 93.06 81 GLU A O 1
ATOM 613 N N . THR A 1 82 ? -15.681 -1.943 8.612 1.00 95.06 82 THR A N 1
ATOM 614 C CA . THR A 1 82 ? -15.604 -2.881 9.732 1.00 95.06 82 THR A CA 1
ATOM 615 C C . THR A 1 82 ? -14.633 -2.386 10.808 1.00 95.06 82 THR A C 1
ATOM 617 O O . THR A 1 82 ? -13.437 -2.182 10.570 1.00 95.06 82 THR A O 1
ATOM 620 N N . ALA A 1 83 ? -15.150 -2.212 12.025 1.00 94.19 83 ALA A N 1
ATOM 621 C CA . ALA A 1 83 ? -14.341 -1.918 13.200 1.00 94.19 83 ALA A CA 1
ATOM 622 C C . ALA A 1 83 ? -13.443 -3.109 13.562 1.00 94.19 83 ALA A C 1
ATOM 624 O O . ALA A 1 83 ? -13.793 -4.269 13.340 1.00 94.19 83 ALA A O 1
ATOM 625 N N . CYS A 1 84 ? -12.279 -2.824 14.139 1.00 93.69 84 CYS A N 1
ATOM 626 C CA . CYS A 1 84 ? -11.405 -3.875 14.645 1.00 93.69 84 CYS A CA 1
ATOM 627 C C . CYS A 1 84 ? -12.046 -4.602 15.839 1.00 93.69 84 CYS A C 1
ATOM 629 O O . CYS A 1 84 ? -12.534 -3.929 16.750 1.00 93.69 84 CYS A O 1
ATOM 631 N N . PRO A 1 85 ? -12.038 -5.947 15.871 1.00 86.19 85 PRO A N 1
ATOM 632 C CA . PRO A 1 85 ? -12.492 -6.691 17.039 1.00 86.19 85 PRO A CA 1
ATOM 633 C C . PRO A 1 85 ? -11.549 -6.403 18.215 1.00 86.19 85 PRO A C 1
ATOM 635 O O . PRO A 1 85 ? -10.345 -6.575 18.061 1.00 86.19 85 PRO A O 1
ATOM 638 N N . GLN A 1 86 ? -12.113 -5.913 19.329 1.00 67.44 86 GLN A N 1
ATOM 639 C CA . GLN A 1 86 ? -11.471 -5.602 20.623 1.00 67.44 86 GLN A CA 1
ATOM 640 C C . GLN A 1 86 ? -9.986 -5.196 20.544 1.00 67.44 86 GLN A C 1
ATOM 642 O O . GLN A 1 86 ? -9.086 -6.032 20.597 1.00 67.44 86 GLN A O 1
ATOM 647 N N . SER A 1 87 ? -9.752 -3.884 20.448 1.00 54.03 87 SER A N 1
ATOM 648 C CA . SER A 1 87 ? -8.465 -3.250 20.761 1.00 54.03 87 SER A CA 1
ATOM 649 C C . SER A 1 87 ? -8.243 -3.127 22.259 1.00 54.03 87 SER A C 1
ATOM 651 O O . SER A 1 87 ? -9.218 -2.690 22.914 1.00 54.03 87 SER A O 1
#

Sequence (87 aa):
MLSWMLALAVLFLLSEAAAAGDPAIALDKPRLAQAPEPLCFCWNDGRKIAEGAKSCIRTTQGRRVATCGRVVNMMSWEVTETACPQS

Secondary structure (DSSP, 8-state):
-HHHHHHHHHHHHHHHHHT-----PPPPPPP--SS---SSEEEETTEEEETT-EEEEEETTEEEEEEEEEETTEEEEEEEEEEPS--

Foldseek 3Di:
DVVVVVVVVVVVVVVVVVPPDDDDDDDDDDDPPDPDQAPAFDDDPNDTHHAQDWDFHQDPVGTFIWGFHQDPNHTDTHTDPHHDDDD